Protein AF-A0A3R6IVS4-F1 (afdb_monomer_lite)

pLDDT: mean 93.96, std 5.52, range [68.69, 98.62]

Organism: NCBI:txid165179

Secondary structure (DSSP, 8-state):
--HHHHHHHHHHHHHHHHHHHHHHHHH-TT-----EEE--STT--EEE-HHHH-HHHHHHHHHHHHHHHHHHHHHHHHHHHT-

Sequence (83 aa):
MKEEDLKKAIQLKELLDSERELLQFANHPSVDLRVNLEERCDHGRILNINYLLGNDTIKGLRAMVIANIERRINDLQEQLEKL

Radius of gyration: 17.66 Å; chains: 1; bounding box: 44×23×45 Å

Foldseek 3Di:
DDPVLVVVLVVLVVVLVVLVVVLVQLPDPPDFDWDWDWDPDPVIDIDTDCVVQDDVSRVVVSVVVNVVSVVSNVVSVVVSVVD

Structure (mmCIF, N/CA/C/O backbone):
data_AF-A0A3R6IVS4-F1
#
_entry.id   AF-A0A3R6IVS4-F1
#
loop_
_atom_site.group_PDB
_atom_site.id
_atom_site.type_symbol
_atom_site.label_atom_id
_atom_site.label_alt_id
_atom_site.label_comp_id
_atom_site.label_asym_id
_atom_site.label_entity_id
_atom_site.label_seq_id
_atom_site.pdbx_PDB_ins_code
_atom_site.Cartn_x
_atom_site.Cartn_y
_atom_site.Cartn_z
_atom_site.occupancy
_atom_site.B_iso_or_equiv
_atom_site.auth_seq_id
_atom_site.auth_comp_id
_atom_site.auth_asym_id
_atom_site.auth_atom_id
_atom_site.pdbx_PDB_model_num
ATOM 1 N N . MET A 1 1 ? -21.191 -1.655 25.097 1.00 71.00 1 MET A N 1
ATOM 2 C CA . MET A 1 1 ? -19.856 -1.258 24.615 1.00 71.00 1 MET A CA 1
ATOM 3 C C . MET A 1 1 ? -19.170 -0.480 25.725 1.00 71.00 1 MET A C 1
ATOM 5 O O . MET A 1 1 ? -19.815 0.401 26.289 1.00 71.00 1 MET A O 1
ATOM 9 N N . LYS A 1 2 ? -17.954 -0.862 26.128 1.00 88.25 2 LYS A N 1
ATOM 10 C CA . LYS A 1 2 ? -17.208 -0.158 27.184 1.00 88.25 2 LYS A CA 1
ATOM 11 C C . LYS A 1 2 ? -16.538 1.089 26.595 1.00 88.25 2 LYS A C 1
ATOM 13 O O . LYS A 1 2 ? -16.341 1.172 25.388 1.00 88.25 2 LYS A O 1
ATOM 18 N N . GLU A 1 3 ? -16.185 2.058 27.438 1.00 89.94 3 GLU A N 1
ATOM 19 C CA . GLU A 1 3 ? -15.495 3.287 27.004 1.00 89.94 3 GLU A CA 1
ATOM 20 C C . GLU A 1 3 ? -14.178 2.984 26.264 1.00 89.94 3 GLU A C 1
ATOM 22 O O . GLU A 1 3 ? -13.843 3.652 25.289 1.00 89.94 3 GLU A O 1
ATOM 27 N N . GLU A 1 4 ? -13.478 1.928 26.683 1.00 89.62 4 GLU A N 1
ATOM 28 C CA . GLU A 1 4 ? -12.263 1.428 26.032 1.00 89.62 4 GLU A CA 1
ATOM 29 C C . GLU A 1 4 ? -12.532 0.922 24.604 1.00 89.62 4 GLU A C 1
ATOM 31 O O . GLU A 1 4 ? -11.809 1.277 23.674 1.00 89.62 4 GLU A O 1
ATOM 36 N N . ASP A 1 5 ? -13.614 0.158 24.411 1.00 91.06 5 ASP A N 1
ATOM 37 C CA . ASP A 1 5 ? -14.010 -0.361 23.095 1.00 91.06 5 ASP A CA 1
ATOM 38 C C . ASP A 1 5 ? -14.365 0.795 22.148 1.00 91.06 5 ASP A C 1
ATOM 40 O O . ASP A 1 5 ? -13.981 0.791 20.980 1.00 91.06 5 ASP A O 1
ATOM 44 N N . LEU A 1 6 ? -15.037 1.831 22.670 1.00 93.62 6 LEU A N 1
ATOM 45 C CA . LEU A 1 6 ? -15.382 3.030 21.906 1.00 93.62 6 LEU A CA 1
ATOM 46 C C . LEU A 1 6 ? -14.131 3.817 21.483 1.00 93.62 6 LEU A C 1
ATOM 48 O O . LEU A 1 6 ? -14.021 4.203 20.320 1.00 93.62 6 LEU A O 1
ATOM 52 N N . LYS A 1 7 ? -13.172 4.036 22.394 1.00 95.50 7 LYS A N 1
ATOM 53 C CA . LYS A 1 7 ? -11.900 4.708 22.068 1.00 95.50 7 LYS A CA 1
ATOM 54 C C . LYS A 1 7 ? -11.124 3.939 21.003 1.00 95.50 7 LYS A C 1
ATOM 56 O O . LYS A 1 7 ? -10.634 4.539 20.047 1.00 95.50 7 LYS A O 1
ATOM 61 N N . LYS A 1 8 ? -11.065 2.613 21.134 1.00 95.06 8 LYS A N 1
ATOM 62 C CA . LYS A 1 8 ? -10.399 1.742 20.166 1.00 95.06 8 LYS A CA 1
ATOM 63 C C . LYS A 1 8 ? -11.085 1.769 18.796 1.00 95.06 8 LYS A C 1
ATOM 65 O O . LYS A 1 8 ? -10.398 1.848 17.780 1.00 95.06 8 LYS A O 1
ATOM 70 N N . ALA A 1 9 ? -12.418 1.764 18.755 1.00 96.06 9 ALA A N 1
ATOM 71 C CA . ALA A 1 9 ? -13.178 1.878 17.511 1.00 96.06 9 ALA A CA 1
ATOM 72 C C . ALA A 1 9 ? -12.920 3.214 16.791 1.00 96.06 9 ALA A C 1
ATOM 74 O O . ALA A 1 9 ? -12.737 3.224 15.575 1.00 96.06 9 ALA A O 1
ATOM 75 N N . ILE A 1 10 ? -12.847 4.330 17.529 1.00 96.94 10 ILE A N 1
ATOM 76 C CA . ILE A 1 10 ? -12.542 5.655 16.960 1.00 96.94 10 ILE A CA 1
ATOM 77 C C . ILE A 1 10 ? -11.146 5.664 16.323 1.00 96.94 10 ILE A C 1
ATOM 79 O O . ILE A 1 10 ? -11.012 6.038 15.162 1.00 96.94 10 ILE A O 1
ATOM 83 N N . GLN A 1 11 ? -10.128 5.170 17.032 1.00 97.00 11 GLN A N 1
ATOM 84 C CA . GLN A 1 11 ? -8.756 5.111 16.509 1.00 97.00 11 GLN A CA 1
ATOM 85 C C . GLN A 1 11 ? -8.644 4.238 15.251 1.00 97.00 11 GLN A C 1
ATOM 87 O O . GLN A 1 11 ? -7.999 4.620 14.276 1.00 97.00 11 GLN A O 1
ATOM 92 N N . LEU A 1 12 ? -9.293 3.069 15.242 1.00 97.75 12 LEU A N 1
ATOM 93 C CA . LEU A 1 12 ? -9.312 2.204 14.060 1.00 97.75 12 LEU A CA 1
ATOM 94 C C . LEU A 1 12 ? -10.044 2.854 12.884 1.00 97.75 12 LEU A C 1
ATOM 96 O O . LEU A 1 12 ? -9.635 2.669 11.739 1.00 97.75 12 LEU A O 1
ATOM 100 N N . LYS A 1 13 ? -11.101 3.632 13.149 1.00 97.69 13 LYS A N 1
ATOM 101 C CA . LYS A 1 13 ? -11.823 4.367 12.109 1.00 97.69 13 LYS A CA 1
ATOM 102 C C . LYS A 1 13 ? -10.956 5.453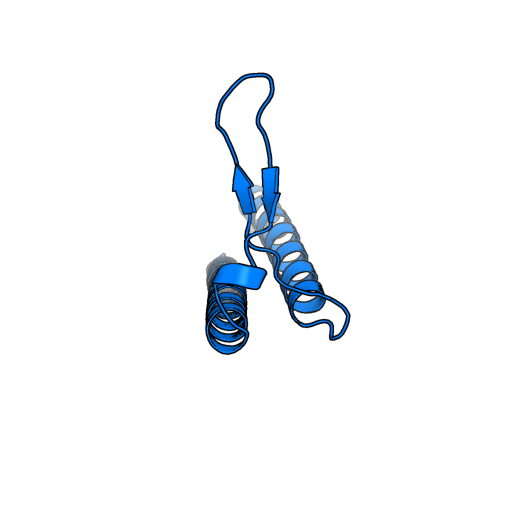 11.475 1.00 97.69 13 LYS A C 1
ATOM 104 O O . LYS A 1 13 ? -10.943 5.552 10.253 1.00 97.69 13 LYS A O 1
ATOM 109 N N . GLU A 1 14 ? -10.215 6.212 12.280 1.00 98.00 14 GLU A N 1
ATOM 110 C CA . GLU A 1 14 ? -9.278 7.234 11.794 1.00 98.00 14 GLU A CA 1
ATOM 111 C C . GLU A 1 14 ? -8.177 6.621 10.917 1.00 98.00 14 GLU A C 1
ATOM 113 O O . GLU A 1 14 ? -7.895 7.124 9.829 1.00 98.00 14 GLU A O 1
ATOM 118 N N . LEU A 1 15 ? -7.606 5.488 11.341 1.00 98.19 15 LEU A N 1
ATOM 119 C CA . LEU A 1 15 ? -6.631 4.746 10.538 1.00 98.19 15 LEU A CA 1
ATOM 120 C C . LEU A 1 15 ? -7.240 4.253 9.221 1.00 98.19 15 LEU A C 1
ATOM 122 O O . LEU A 1 15 ? -6.634 4.414 8.165 1.00 98.19 15 LEU A O 1
ATOM 126 N N . LEU A 1 16 ? -8.446 3.679 9.269 1.00 98.38 16 LEU A N 1
ATOM 127 C CA . LEU A 1 16 ? -9.144 3.192 8.079 1.00 98.38 16 LEU A CA 1
ATOM 128 C C . LEU A 1 16 ? -9.412 4.318 7.074 1.00 98.38 16 LEU A C 1
ATOM 130 O O . LEU A 1 16 ? -9.248 4.117 5.871 1.00 98.38 16 LEU A O 1
ATOM 134 N N . ASP A 1 17 ? -9.823 5.490 7.553 1.00 98.38 17 ASP A N 1
ATOM 135 C CA . ASP A 1 17 ? -10.063 6.648 6.695 1.00 98.38 17 ASP A CA 1
ATOM 136 C C . ASP A 1 17 ? -8.761 7.153 6.066 1.00 98.38 17 ASP A C 1
ATOM 138 O O . ASP A 1 17 ? -8.724 7.375 4.857 1.00 98.38 17 ASP A O 1
ATOM 142 N N . SER A 1 18 ? -7.668 7.203 6.832 1.00 98.25 18 SER A N 1
ATOM 143 C CA . SER A 1 18 ? -6.348 7.569 6.309 1.00 98.25 18 SER A CA 1
ATOM 144 C C . SER A 1 18 ? -5.856 6.610 5.214 1.00 98.25 18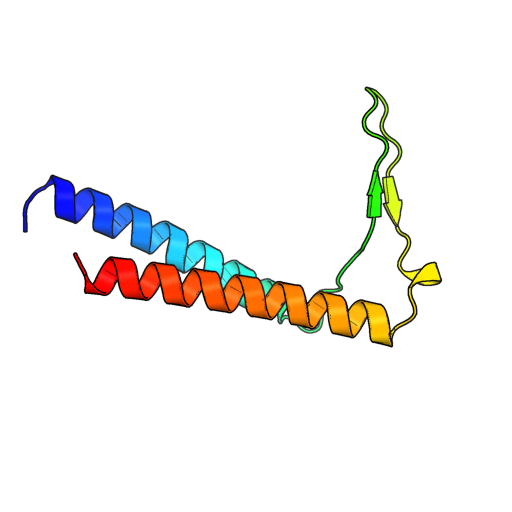 SER A C 1
ATOM 146 O O . SER A 1 18 ? -5.379 7.055 4.169 1.00 98.25 18 SER A O 1
ATOM 148 N N . GLU A 1 19 ? -6.023 5.293 5.386 1.00 98.31 19 GLU A N 1
ATOM 149 C CA . GLU A 1 19 ? -5.643 4.319 4.352 1.00 98.31 19 GLU A CA 1
ATOM 150 C C . GLU A 1 19 ? -6.524 4.434 3.096 1.00 98.31 19 GLU A C 1
ATOM 152 O O . GLU A 1 19 ? -6.034 4.273 1.977 1.00 98.31 19 GLU A O 1
ATOM 157 N N . ARG A 1 20 ? -7.817 4.757 3.245 1.00 98.44 20 ARG A N 1
ATOM 158 C CA . ARG A 1 20 ? -8.728 4.999 2.111 1.00 98.44 20 ARG A CA 1
ATOM 159 C C . ARG A 1 20 ? -8.355 6.255 1.330 1.00 98.44 20 ARG A C 1
ATOM 161 O O . ARG A 1 20 ? -8.359 6.220 0.099 1.00 98.44 20 ARG A O 1
ATOM 168 N N . GLU A 1 21 ? -8.003 7.335 2.020 1.00 98.31 21 GLU A N 1
ATOM 169 C CA . GLU A 1 21 ? -7.477 8.550 1.391 1.00 98.31 21 GLU A CA 1
ATOM 170 C C . GLU A 1 21 ? -6.170 8.262 0.645 1.00 98.31 21 GLU A C 1
ATOM 172 O O . GLU A 1 21 ? -6.004 8.680 -0.504 1.00 98.31 21 GLU A O 1
ATOM 177 N N . LEU A 1 22 ? -5.272 7.474 1.246 1.00 97.81 22 LEU A N 1
ATOM 178 C CA . LEU A 1 22 ? -4.035 7.042 0.600 1.00 97.81 22 LEU A CA 1
ATOM 179 C C . LEU A 1 22 ? -4.307 6.195 -0.651 1.00 97.81 22 LEU A C 1
ATOM 181 O O . LEU A 1 22 ? -3.662 6.406 -1.679 1.00 97.81 22 LEU A O 1
ATOM 185 N N . LEU A 1 23 ? -5.272 5.273 -0.601 1.00 98.19 23 LEU A N 1
ATOM 186 C CA . LEU A 1 23 ? -5.678 4.473 -1.758 1.00 98.19 23 LEU A CA 1
ATOM 187 C C . LEU A 1 23 ? -6.234 5.355 -2.882 1.00 98.19 23 LEU A C 1
ATOM 189 O O . LEU A 1 23 ? -5.889 5.164 -4.050 1.00 98.19 23 LEU A O 1
ATOM 193 N N . GLN A 1 24 ? -7.078 6.332 -2.543 1.00 97.94 24 GLN A N 1
ATOM 194 C CA . GLN A 1 24 ? -7.622 7.284 -3.509 1.00 97.94 24 GLN A CA 1
ATOM 195 C C . GLN A 1 24 ? -6.506 8.113 -4.155 1.00 97.94 24 GLN A C 1
ATOM 197 O O . GLN A 1 24 ? -6.476 8.260 -5.378 1.00 97.94 24 GLN A O 1
ATOM 202 N N . PHE A 1 25 ? -5.562 8.608 -3.351 1.00 96.75 25 PHE A N 1
ATOM 203 C CA . PHE A 1 25 ? -4.397 9.341 -3.833 1.00 96.75 25 PHE A CA 1
ATOM 204 C C . PHE A 1 25 ? -3.532 8.476 -4.760 1.00 96.75 25 PHE A C 1
ATOM 206 O O . PHE A 1 25 ? -3.226 8.880 -5.880 1.00 96.75 25 PHE A O 1
ATOM 213 N N . ALA A 1 26 ? -3.198 7.252 -4.344 1.00 96.00 26 ALA A N 1
ATOM 214 C CA . ALA A 1 26 ? -2.371 6.327 -5.119 1.00 96.00 26 ALA A CA 1
ATOM 215 C C . ALA A 1 26 ? -3.014 5.908 -6.455 1.00 96.00 26 ALA A C 1
ATOM 217 O O . ALA A 1 26 ? -2.299 5.619 -7.418 1.00 96.00 26 ALA A O 1
ATOM 218 N N . ASN A 1 27 ? -4.347 5.896 -6.541 1.00 95.69 27 ASN A N 1
ATOM 219 C CA . ASN A 1 27 ? -5.097 5.597 -7.764 1.00 95.69 27 ASN A CA 1
ATOM 220 C C . ASN A 1 27 ? -5.335 6.815 -8.666 1.00 95.69 27 ASN A C 1
ATOM 222 O O . ASN A 1 27 ? -5.801 6.656 -9.795 1.00 95.69 27 ASN A O 1
ATOM 226 N N . HIS A 1 28 ? -5.013 8.027 -8.214 1.00 96.31 28 HIS A N 1
ATOM 227 C CA . HIS A 1 28 ? -5.249 9.223 -9.009 1.00 96.31 28 HIS A CA 1
ATOM 228 C C . HIS A 1 28 ? -4.390 9.206 -10.297 1.00 96.31 28 HIS A C 1
ATOM 230 O O . HIS A 1 28 ? -3.193 8.895 -10.241 1.00 96.31 28 HIS A O 1
ATOM 236 N N . PRO A 1 29 ? -4.953 9.551 -11.474 1.00 93.56 29 PRO A N 1
ATOM 237 C CA . PRO A 1 29 ? -4.235 9.475 -12.752 1.00 93.56 29 PRO A CA 1
ATOM 238 C C . PRO A 1 29 ? -3.026 10.416 -12.824 1.00 93.56 29 PRO A C 1
ATOM 240 O O . PRO A 1 29 ? -2.059 10.116 -13.512 1.00 93.56 29 PRO A O 1
ATOM 243 N N . SER A 1 30 ? -3.059 11.526 -12.083 1.00 94.75 30 SER A N 1
ATOM 244 C CA . SER A 1 30 ? -1.945 12.483 -11.986 1.00 94.75 30 SER A CA 1
ATOM 245 C C . SER A 1 30 ? -0.893 12.123 -10.928 1.00 94.75 30 SER A C 1
ATOM 247 O O . SER A 1 30 ? -0.030 12.947 -10.634 1.00 94.75 30 SER A O 1
ATOM 249 N N . VAL A 1 31 ? -0.987 10.945 -10.304 1.00 93.31 31 VAL A N 1
ATOM 250 C CA . VAL A 1 31 ? -0.018 10.468 -9.310 1.00 93.31 31 VAL A CA 1
ATOM 251 C C . VAL A 1 31 ? 0.868 9.397 -9.936 1.00 93.31 31 VAL A C 1
ATOM 253 O O . VAL A 1 31 ? 0.384 8.374 -10.425 1.00 93.31 31 VAL A O 1
ATOM 256 N N . ASP A 1 32 ? 2.178 9.637 -9.874 1.00 90.56 32 ASP A N 1
ATOM 257 C CA . ASP A 1 32 ? 3.221 8.725 -10.334 1.00 90.56 32 ASP A CA 1
ATOM 258 C C . ASP A 1 32 ? 3.972 8.109 -9.155 1.00 90.56 32 ASP A C 1
ATOM 260 O O . ASP A 1 32 ? 4.319 8.790 -8.187 1.00 90.56 32 ASP A O 1
ATOM 264 N N . LEU A 1 33 ? 4.311 6.823 -9.275 1.00 92.94 33 LEU A N 1
ATOM 265 C CA . LEU A 1 33 ? 5.230 6.178 -8.345 1.00 92.94 33 LEU A CA 1
ATOM 266 C C . LEU A 1 33 ? 6.672 6.570 -8.693 1.00 92.94 33 LEU A C 1
ATOM 268 O O . LEU A 1 33 ? 7.170 6.287 -9.786 1.00 92.94 33 LEU A O 1
ATOM 272 N N . ARG A 1 34 ? 7.363 7.192 -7.737 1.00 92.56 34 ARG A N 1
ATOM 273 C CA . ARG A 1 34 ? 8.791 7.509 -7.823 1.00 92.56 34 ARG A CA 1
ATOM 274 C C . ARG A 1 34 ? 9.586 6.582 -6.916 1.00 92.56 34 ARG A C 1
ATOM 276 O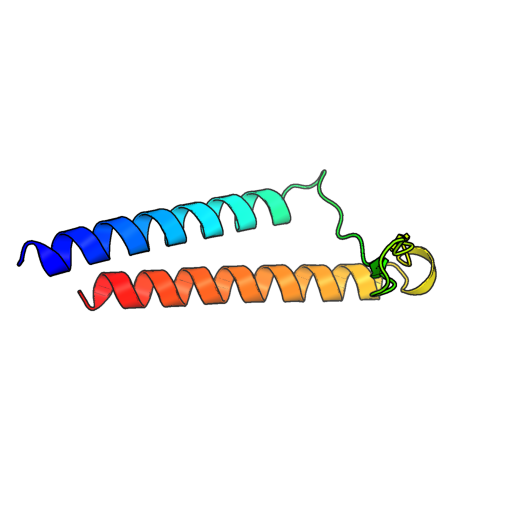 O . ARG A 1 34 ? 9.393 6.590 -5.706 1.00 92.56 34 ARG A O 1
ATOM 283 N N . VAL A 1 35 ? 10.494 5.809 -7.506 1.00 93.50 35 VAL A N 1
ATOM 284 C CA . VAL A 1 35 ? 11.428 4.948 -6.779 1.00 93.50 35 VAL A CA 1
ATOM 285 C C . VAL A 1 35 ? 12.743 5.696 -6.622 1.00 93.50 35 VAL A C 1
ATOM 287 O O . VAL A 1 35 ? 13.331 6.134 -7.614 1.00 93.50 35 VAL A O 1
ATOM 290 N N . ASN A 1 36 ? 13.193 5.853 -5.380 1.00 94.31 36 ASN A N 1
ATOM 291 C CA . ASN A 1 36 ? 14.415 6.575 -5.063 1.00 94.31 36 ASN A CA 1
ATOM 292 C C . ASN A 1 36 ? 15.436 5.658 -4.384 1.00 94.31 36 ASN A C 1
ATOM 294 O O . ASN A 1 36 ? 15.070 4.801 -3.582 1.00 94.31 36 ASN A O 1
ATOM 298 N N . LEU A 1 37 ? 16.714 5.874 -4.684 1.00 92.81 37 LEU A N 1
ATOM 299 C CA . LEU A 1 37 ? 17.823 5.427 -3.850 1.00 92.81 37 LEU A CA 1
ATOM 300 C C . LEU A 1 37 ? 18.197 6.571 -2.915 1.00 92.81 37 LEU A C 1
ATOM 302 O O . LEU A 1 37 ? 18.376 7.699 -3.373 1.00 92.81 37 LEU A O 1
ATOM 306 N N . GLU A 1 38 ? 18.304 6.273 -1.628 1.00 93.19 38 GLU A N 1
ATOM 307 C CA . GLU A 1 38 ? 18.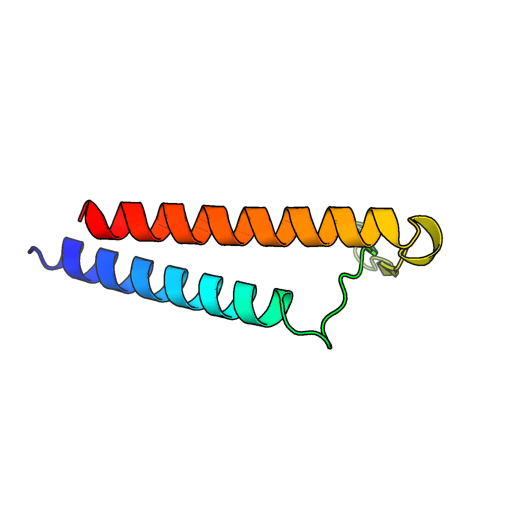625 7.244 -0.587 1.00 93.19 38 GLU A CA 1
ATOM 308 C C . GLU A 1 38 ? 19.857 6.781 0.193 1.00 93.19 38 GLU A C 1
ATOM 310 O O . GLU A 1 38 ? 19.912 5.653 0.692 1.00 93.19 38 GLU A O 1
ATOM 315 N N . GLU A 1 39 ? 20.863 7.650 0.281 1.00 93.81 39 GLU A N 1
ATOM 316 C CA . GLU A 1 39 ? 22.030 7.436 1.136 1.00 93.81 39 GLU A CA 1
ATOM 317 C C . GLU A 1 39 ? 21.666 7.685 2.607 1.00 93.81 39 GLU A C 1
ATOM 319 O O . GLU A 1 39 ? 21.193 8.758 2.965 1.00 93.81 39 GLU A O 1
ATOM 324 N N . ARG A 1 40 ? 21.942 6.717 3.491 1.00 88.50 40 ARG A N 1
ATOM 325 C CA . ARG A 1 40 ? 21.615 6.781 4.933 1.00 88.50 40 ARG A CA 1
ATOM 326 C C . ARG A 1 40 ? 22.609 7.606 5.777 1.00 88.50 40 ARG A C 1
ATOM 328 O O . ARG A 1 40 ? 22.861 7.261 6.928 1.00 88.50 40 ARG A O 1
ATOM 335 N N . CYS A 1 41 ? 23.221 8.640 5.210 1.00 87.06 41 CYS A N 1
ATOM 336 C CA . CYS A 1 41 ? 24.206 9.493 5.890 1.00 87.06 41 CYS A CA 1
ATOM 337 C C . CYS A 1 41 ? 23.623 10.890 6.166 1.00 87.06 41 CYS A C 1
ATOM 339 O O . CYS A 1 41 ? 22.650 11.278 5.528 1.00 87.06 41 CYS A O 1
ATOM 341 N N . ASP A 1 42 ? 24.242 11.672 7.058 1.00 68.69 42 ASP A N 1
ATOM 342 C CA . ASP A 1 42 ? 23.723 12.968 7.559 1.00 68.69 42 ASP A CA 1
ATOM 343 C C . ASP A 1 42 ? 23.501 14.058 6.479 1.00 68.69 42 ASP A C 1
ATOM 345 O O . ASP A 1 42 ? 22.909 15.106 6.745 1.00 68.69 42 ASP A O 1
ATOM 349 N N . HIS A 1 43 ? 23.933 13.810 5.238 1.00 75.56 43 HIS A N 1
ATOM 350 C CA . HIS A 1 43 ? 23.708 14.661 4.060 1.00 75.56 43 HIS A CA 1
ATOM 351 C C . HIS A 1 43 ? 23.059 13.899 2.889 1.00 75.56 43 HIS A C 1
ATOM 353 O O . HIS A 1 43 ? 23.293 14.233 1.728 1.00 75.56 43 HIS A O 1
ATOM 359 N N . GLY A 1 44 ? 22.294 12.849 3.204 1.00 81.00 44 GLY A N 1
ATOM 360 C CA . GLY A 1 44 ? 21.818 11.810 2.292 1.00 81.00 44 GLY A CA 1
ATOM 361 C C . GLY A 1 44 ? 21.355 12.306 0.926 1.00 81.00 44 GLY A C 1
ATOM 362 O O . GLY A 1 44 ? 20.398 13.073 0.796 1.00 81.00 44 GLY A O 1
ATOM 363 N N . ARG A 1 45 ? 22.033 11.834 -0.124 1.00 90.06 45 ARG A N 1
ATOM 364 C CA . ARG A 1 45 ? 21.618 12.048 -1.507 1.00 90.06 45 ARG A CA 1
ATOM 365 C C . ARG A 1 45 ? 20.403 11.178 -1.824 1.00 90.06 45 ARG A C 1
ATOM 367 O O . ARG A 1 45 ? 20.425 9.973 -1.584 1.00 90.06 45 ARG A O 1
ATOM 374 N N . ILE A 1 46 ? 19.391 11.777 -2.451 1.00 93.31 46 ILE A N 1
ATOM 375 C CA . ILE A 1 46 ? 18.219 11.073 -2.986 1.00 93.31 46 ILE A CA 1
ATOM 376 C C . ILE A 1 46 ? 18.279 11.113 -4.513 1.00 93.31 46 ILE A C 1
ATOM 378 O O . ILE A 1 46 ? 18.348 12.184 -5.118 1.00 93.31 46 ILE A O 1
ATOM 382 N N . LEU A 1 47 ? 18.251 9.944 -5.147 1.00 93.06 47 LEU A N 1
ATOM 383 C CA . LEU A 1 47 ? 18.252 9.801 -6.600 1.00 93.06 47 LEU A CA 1
ATOM 384 C C . LEU A 1 47 ? 17.023 9.037 -7.061 1.00 93.06 47 LEU A C 1
ATOM 386 O O . LEU A 1 47 ? 16.861 7.866 -6.726 1.00 93.06 47 LEU A O 1
ATOM 390 N N . ASN A 1 48 ? 16.194 9.673 -7.888 1.00 92.81 48 ASN A N 1
ATOM 391 C CA . ASN A 1 48 ? 15.127 8.966 -8.580 1.00 92.81 48 ASN A CA 1
ATOM 392 C C . ASN A 1 48 ? 15.713 8.045 -9.656 1.00 92.81 48 ASN A C 1
ATOM 394 O O . ASN A 1 48 ? 16.485 8.495 -10.502 1.00 92.81 48 ASN A O 1
ATOM 398 N N . ILE A 1 49 ? 15.317 6.775 -9.640 1.00 94.38 49 ILE A N 1
ATOM 399 C CA . ILE A 1 49 ? 15.831 5.743 -10.549 1.00 94.38 49 ILE A CA 1
ATOM 400 C C . ILE A 1 49 ? 14.770 5.207 -11.513 1.00 94.38 49 ILE A C 1
ATOM 402 O O . ILE A 1 49 ? 14.969 4.153 -12.114 1.00 94.38 49 ILE A O 1
ATOM 406 N N . ASN A 1 50 ? 13.651 5.915 -11.710 1.00 91.88 50 ASN A N 1
ATOM 407 C CA . ASN A 1 50 ? 12.581 5.444 -12.599 1.00 91.88 50 ASN A CA 1
ATOM 408 C C . ASN A 1 50 ? 13.094 5.165 -14.024 1.00 91.88 50 ASN A C 1
ATOM 410 O O . ASN A 1 50 ? 12.641 4.220 -14.667 1.00 91.88 50 ASN A O 1
ATOM 414 N N . TYR A 1 51 ? 14.081 5.940 -14.486 1.00 90.12 51 TYR A N 1
ATOM 415 C CA . TYR A 1 51 ? 14.719 5.771 -15.795 1.00 90.12 51 TYR A CA 1
ATOM 416 C C . TYR A 1 51 ? 15.460 4.431 -15.964 1.00 90.12 51 TYR A C 1
ATOM 418 O O . TYR A 1 51 ? 15.660 3.999 -17.095 1.00 90.12 51 TYR A O 1
ATOM 426 N N . LEU A 1 52 ? 15.847 3.764 -14.868 1.00 95.19 52 LEU A N 1
ATOM 427 C CA . LEU A 1 52 ? 16.532 2.465 -14.889 1.00 95.19 52 LEU A CA 1
ATOM 428 C C . LEU A 1 52 ? 15.571 1.273 -14.850 1.00 95.19 52 LEU A C 1
ATOM 430 O O . LEU A 1 52 ? 15.927 0.189 -15.298 1.00 95.19 52 LEU A O 1
ATOM 434 N N . LEU A 1 53 ? 14.373 1.448 -14.284 1.00 90.94 53 LEU A N 1
ATOM 435 C CA . LEU A 1 53 ? 13.457 0.339 -13.997 1.00 90.94 53 LEU A CA 1
ATOM 436 C C . LEU A 1 53 ? 12.570 -0.031 -15.195 1.00 90.94 53 LEU A C 1
ATOM 438 O O . LEU A 1 53 ? 12.107 -1.166 -15.285 1.00 90.94 53 LEU A O 1
ATOM 442 N N . GLY A 1 54 ? 12.352 0.896 -16.130 1.00 89.31 54 GLY A N 1
ATOM 443 C CA . GLY A 1 54 ? 11.421 0.711 -17.244 1.00 89.31 54 GLY A CA 1
ATOM 444 C C . GLY A 1 54 ? 9.949 0.784 -16.812 1.00 89.31 54 GLY A C 1
ATOM 445 O O . GLY A 1 54 ? 9.594 0.558 -15.654 1.00 89.31 54 GLY A O 1
ATOM 446 N N . ASN A 1 55 ? 9.065 1.119 -17.757 1.00 90.25 55 ASN A N 1
ATOM 447 C CA . ASN A 1 55 ? 7.660 1.423 -17.457 1.00 90.25 55 ASN A CA 1
ATOM 448 C C . ASN A 1 55 ? 6.888 0.242 -16.848 1.00 90.25 55 ASN A C 1
ATOM 450 O O . ASN A 1 55 ? 6.084 0.451 -15.941 1.00 90.25 55 ASN A O 1
ATOM 454 N N . ASP A 1 56 ? 7.122 -0.987 -17.315 1.00 93.56 56 ASP A N 1
ATOM 455 C CA . ASP A 1 56 ? 6.381 -2.160 -16.832 1.00 93.56 56 ASP A CA 1
ATOM 456 C C . ASP A 1 56 ? 6.751 -2.525 -15.391 1.00 93.56 56 ASP A C 1
ATOM 458 O O . ASP A 1 56 ? 5.870 -2.840 -14.591 1.00 93.56 56 ASP A O 1
ATOM 462 N N . THR A 1 57 ? 8.022 -2.372 -15.011 1.00 95.00 57 THR A N 1
ATOM 463 C CA . THR A 1 57 ? 8.462 -2.542 -13.619 1.00 95.00 57 THR A CA 1
ATOM 464 C C . THR A 1 57 ? 7.810 -1.508 -12.710 1.00 95.00 57 THR A C 1
ATOM 466 O O . THR A 1 57 ? 7.290 -1.863 -11.655 1.00 95.00 57 THR A O 1
ATOM 469 N N . ILE A 1 58 ? 7.772 -0.233 -13.118 1.00 94.00 58 ILE A N 1
ATOM 470 C CA . ILE A 1 58 ? 7.119 0.827 -12.334 1.00 94.00 58 ILE A CA 1
ATOM 471 C C . ILE A 1 58 ? 5.618 0.551 -12.175 1.00 94.00 58 ILE A C 1
ATOM 473 O O . ILE A 1 58 ? 5.083 0.705 -11.076 1.00 94.00 58 ILE A O 1
ATOM 477 N N . LYS A 1 59 ? 4.939 0.086 -13.232 1.00 92.94 59 LYS A N 1
ATOM 478 C CA . LYS A 1 59 ? 3.532 -0.338 -13.153 1.00 92.94 59 LYS A CA 1
ATOM 479 C C . LYS A 1 59 ? 3.342 -1.511 -12.190 1.00 92.94 59 LYS A C 1
ATOM 481 O O . LYS A 1 59 ? 2.424 -1.471 -11.375 1.00 92.94 59 LYS A O 1
ATOM 486 N N . GLY A 1 60 ? 4.218 -2.517 -12.242 1.00 96.12 60 GLY A N 1
ATOM 487 C CA . GLY A 1 60 ? 4.195 -3.658 -11.323 1.00 96.12 60 GLY A CA 1
ATOM 488 C C . GLY A 1 60 ? 4.397 -3.244 -9.863 1.00 96.12 60 GLY A C 1
ATOM 489 O O . GLY A 1 60 ? 3.646 -3.671 -8.987 1.00 96.12 60 GLY A O 1
ATOM 490 N N . LEU A 1 61 ? 5.348 -2.344 -9.599 1.00 95.88 61 LEU A N 1
ATOM 491 C CA . LEU A 1 61 ? 5.567 -1.778 -8.265 1.00 95.88 61 LEU A CA 1
ATOM 492 C C . LEU A 1 61 ? 4.348 -0.982 -7.782 1.00 95.88 61 LEU A C 1
ATOM 494 O O . LEU A 1 61 ? 3.931 -1.149 -6.638 1.00 95.88 61 LEU A O 1
ATOM 498 N N . ARG A 1 62 ? 3.730 -0.169 -8.650 1.00 95.38 62 ARG A N 1
ATOM 499 C CA . ARG A 1 62 ? 2.504 0.573 -8.314 1.00 95.38 62 ARG A CA 1
ATOM 500 C C . ARG A 1 62 ? 1.368 -0.374 -7.931 1.00 95.38 62 ARG A C 1
ATOM 502 O O . ARG A 1 62 ? 0.730 -0.155 -6.906 1.00 95.38 62 ARG A O 1
ATOM 509 N N . ALA A 1 63 ? 1.156 -1.437 -8.706 1.00 96.62 63 ALA A N 1
ATOM 510 C CA . ALA A 1 63 ? 0.149 -2.449 -8.400 1.00 96.62 63 ALA A CA 1
ATOM 511 C C . ALA A 1 63 ? 0.411 -3.128 -7.044 1.00 96.62 63 ALA A C 1
ATOM 513 O O . ALA A 1 63 ? -0.517 -3.326 -6.265 1.00 96.62 63 ALA A O 1
ATOM 514 N N . MET A 1 64 ? 1.676 -3.419 -6.720 1.00 97.69 64 MET A N 1
ATOM 515 C CA . MET A 1 64 ? 2.049 -4.004 -5.430 1.00 97.69 64 MET A CA 1
ATOM 516 C C . MET A 1 64 ? 1.775 -3.055 -4.253 1.00 97.69 64 MET A C 1
ATOM 518 O O . MET A 1 64 ? 1.276 -3.496 -3.218 1.00 97.69 64 MET A O 1
ATOM 522 N N . VAL A 1 65 ? 2.071 -1.759 -4.400 1.00 96.50 65 VAL A N 1
ATOM 523 C CA . VAL A 1 65 ? 1.758 -0.750 -3.373 1.00 96.50 65 VAL A CA 1
ATOM 524 C C . VAL A 1 65 ? 0.247 -0.657 -3.152 1.00 96.50 65 VAL A C 1
ATOM 526 O O . VAL A 1 65 ? -0.190 -0.726 -2.007 1.00 96.50 65 VAL A O 1
ATOM 529 N N . ILE A 1 66 ? -0.545 -0.575 -4.227 1.00 97.94 66 ILE A N 1
ATOM 530 C CA . ILE A 1 66 ? -2.015 -0.529 -4.152 1.00 97.94 66 ILE A CA 1
ATOM 531 C C . ILE A 1 66 ? -2.562 -1.761 -3.423 1.00 97.94 66 ILE A C 1
ATOM 533 O O . ILE A 1 66 ? -3.289 -1.611 -2.444 1.00 97.94 66 ILE A O 1
ATOM 537 N N . ALA A 1 67 ? -2.134 -2.964 -3.814 1.00 98.44 67 ALA A N 1
ATOM 538 C CA . ALA A 1 67 ? -2.583 -4.206 -3.187 1.00 98.44 67 ALA A CA 1
ATOM 539 C C . ALA A 1 67 ? -2.241 -4.280 -1.686 1.00 98.44 67 ALA A C 1
ATOM 541 O O . ALA A 1 67 ? -2.983 -4.865 -0.896 1.00 98.44 67 ALA A O 1
ATOM 542 N N . ASN A 1 68 ? -1.117 -3.691 -1.267 1.00 98.25 68 ASN A N 1
ATOM 543 C CA . ASN A 1 68 ? -0.761 -3.615 0.149 1.00 98.25 68 ASN A CA 1
ATOM 544 C C . ASN A 1 68 ? -1.657 -2.635 0.921 1.00 98.25 68 ASN A C 1
AT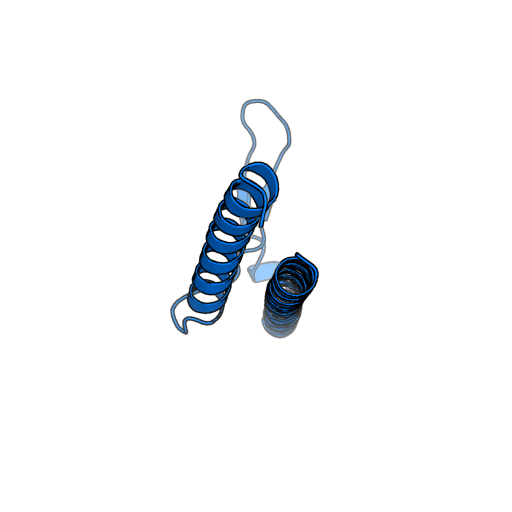OM 546 O O . ASN A 1 68 ? -2.020 -2.941 2.056 1.00 98.25 68 ASN A O 1
ATOM 550 N N . ILE A 1 69 ? -2.033 -1.498 0.326 1.00 98.25 69 ILE A N 1
ATOM 551 C CA . ILE A 1 69 ? -2.981 -0.551 0.937 1.00 98.25 69 ILE A CA 1
ATOM 552 C C . ILE A 1 69 ? -4.361 -1.209 1.070 1.00 98.25 69 ILE A C 1
ATOM 554 O O . ILE A 1 69 ? -4.944 -1.199 2.151 1.00 98.25 69 ILE A O 1
ATOM 558 N N . GLU A 1 70 ? -4.853 -1.856 0.010 1.00 98.50 70 GLU A N 1
ATOM 559 C CA . GLU A 1 70 ? -6.131 -2.585 0.023 1.00 98.50 70 GLU A CA 1
ATOM 560 C C . GLU A 1 70 ? -6.162 -3.672 1.104 1.00 98.50 70 GLU A C 1
ATOM 562 O O . GLU A 1 70 ? -7.144 -3.789 1.837 1.00 98.50 70 GLU A O 1
ATOM 567 N N . ARG A 1 71 ? -5.066 -4.426 1.269 1.00 98.56 71 ARG A N 1
ATOM 568 C CA . ARG A 1 71 ? -4.948 -5.414 2.351 1.00 98.56 71 ARG A CA 1
ATOM 569 C C . ARG A 1 71 ? -5.075 -4.762 3.728 1.00 98.56 71 ARG A C 1
ATOM 571 O O . ARG A 1 71 ? -5.848 -5.245 4.545 1.00 98.56 71 ARG A O 1
ATOM 578 N N . ARG A 1 72 ? -4.369 -3.651 3.972 1.00 98.19 72 ARG A N 1
ATOM 579 C CA . ARG A 1 72 ? -4.432 -2.932 5.258 1.00 98.19 72 ARG A CA 1
ATOM 580 C C . ARG A 1 72 ? -5.830 -2.388 5.547 1.00 98.19 72 ARG A C 1
ATOM 582 O O . ARG A 1 72 ? -6.272 -2.454 6.689 1.00 98.19 72 ARG A O 1
ATOM 589 N N . ILE A 1 73 ? -6.535 -1.894 4.530 1.00 98.62 73 ILE A N 1
ATOM 590 C CA . ILE A 1 73 ? -7.939 -1.470 4.644 1.00 98.62 73 ILE A CA 1
ATOM 591 C C . ILE A 1 73 ? -8.816 -2.643 5.092 1.00 98.62 73 ILE A C 1
ATOM 593 O O . ILE A 1 73 ? -9.556 -2.497 6.064 1.00 98.62 73 ILE A O 1
ATOM 597 N N . ASN A 1 74 ? -8.698 -3.801 4.437 1.00 98.38 74 ASN A N 1
ATOM 598 C CA . ASN A 1 74 ? -9.472 -4.991 4.795 1.00 98.38 74 ASN A CA 1
ATOM 599 C C . ASN A 1 74 ? -9.165 -5.452 6.229 1.00 98.38 74 ASN A C 1
ATOM 601 O O . ASN A 1 74 ? -10.089 -5.681 7.006 1.00 98.38 74 ASN A O 1
ATOM 605 N N . ASP A 1 75 ? -7.887 -5.498 6.617 1.00 98.31 75 ASP A N 1
ATOM 606 C CA . ASP A 1 75 ? -7.471 -5.880 7.973 1.00 98.31 75 ASP A CA 1
ATOM 607 C C . ASP A 1 75 ? -8.054 -4.936 9.044 1.00 98.31 75 ASP A C 1
ATOM 609 O O . ASP A 1 75 ? -8.443 -5.377 10.128 1.00 98.31 75 ASP A O 1
ATOM 613 N N . LEU A 1 76 ? -8.122 -3.628 8.763 1.00 98.25 76 LEU A N 1
ATOM 614 C CA . LEU A 1 76 ? -8.724 -2.632 9.658 1.00 98.25 76 LEU A CA 1
ATOM 615 C C . LEU A 1 76 ? -10.249 -2.777 9.738 1.00 98.25 76 LEU A C 1
ATOM 617 O O . LEU A 1 76 ? -10.819 -2.635 10.821 1.00 98.25 76 LEU A O 1
ATOM 621 N N . GLN A 1 77 ? -10.913 -3.083 8.620 1.00 97.50 77 GLN A N 1
ATOM 622 C CA . GLN A 1 77 ? -12.352 -3.358 8.599 1.00 97.50 77 GLN A CA 1
ATOM 623 C C . GLN A 1 77 ? -12.691 -4.604 9.419 1.00 97.50 77 GLN A C 1
ATOM 625 O O . GLN A 1 77 ? -13.575 -4.541 10.270 1.00 97.50 77 GLN A O 1
ATOM 630 N N . GLU A 1 78 ? -11.941 -5.695 9.253 1.00 97.69 78 GLU A N 1
ATOM 631 C CA . GLU A 1 78 ? -12.131 -6.905 10.056 1.00 97.69 78 GLU A CA 1
ATOM 632 C C . GLU A 1 78 ? -11.926 -6.655 11.554 1.00 97.69 78 GLU A C 1
ATOM 634 O O . GLU A 1 78 ? -12.630 -7.226 12.386 1.00 97.69 78 GLU A O 1
ATOM 639 N N . GLN A 1 79 ? -10.948 -5.824 11.926 1.00 96.44 79 GLN A N 1
ATOM 640 C CA . GLN A 1 79 ? -10.730 -5.460 13.327 1.00 96.44 79 GLN A CA 1
ATOM 641 C C . GLN A 1 79 ? -11.896 -4.655 13.901 1.00 96.44 79 GLN A C 1
ATOM 643 O O . GLN A 1 79 ? -12.254 -4.875 15.055 1.00 96.44 79 GLN A O 1
ATOM 648 N N . LEU A 1 80 ? -12.493 -3.756 13.113 1.00 95.62 80 LEU A N 1
ATOM 649 C CA . LEU A 1 80 ? -13.685 -3.001 13.506 1.00 95.62 80 LEU A CA 1
ATOM 650 C C . LEU A 1 80 ? -14.921 -3.897 13.656 1.00 95.62 80 LEU A C 1
ATOM 652 O O . LEU A 1 80 ? -15.693 -3.689 14.582 1.00 95.62 80 LEU A O 1
ATOM 656 N N . GLU A 1 81 ? -15.103 -4.895 12.789 1.00 93.94 81 GLU A N 1
ATOM 657 C CA . GLU A 1 81 ? -16.226 -5.848 12.868 1.00 93.94 81 GLU A CA 1
ATOM 658 C C . GLU A 1 81 ? -16.146 -6.785 14.082 1.00 93.94 81 GLU A C 1
ATOM 660 O O . GLU A 1 81 ? -17.162 -7.311 14.533 1.00 93.94 81 GLU A O 1
ATOM 665 N N . LYS A 1 82 ? -14.933 -7.012 14.598 1.00 92.75 82 LYS A N 1
ATOM 666 C CA . LYS A 1 82 ? -14.656 -7.890 15.745 1.00 92.75 82 LYS A CA 1
ATOM 667 C C . LYS A 1 82 ? -14.664 -7.151 17.097 1.00 92.75 82 LYS A C 1
ATOM 669 O O . LYS A 1 82 ? -14.393 -7.799 18.112 1.00 92.75 82 LYS A O 1
ATOM 674 N N . LEU A 1 83 ? -14.916 -5.835 17.118 1.00 87.19 83 LEU A N 1
ATOM 675 C CA . LEU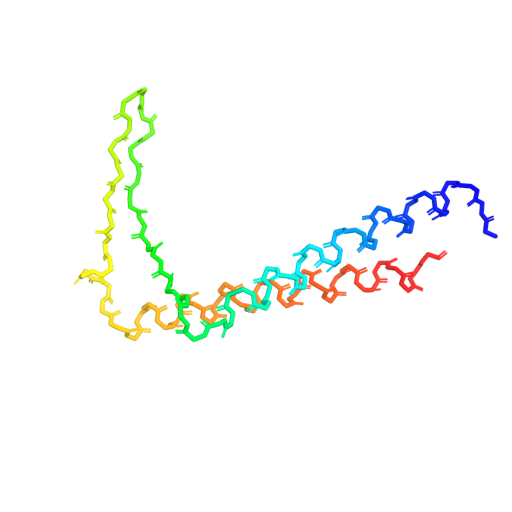 A 1 83 ? -15.075 -5.018 18.335 1.00 87.19 83 LEU A CA 1
ATOM 676 C C . LEU A 1 83 ? -16.514 -5.039 18.860 1.00 87.19 83 LEU A C 1
ATOM 678 O O . LEU A 1 83 ? -16.661 -5.109 20.102 1.00 87.19 83 LEU A O 1
#